Protein AF-A0A3P7MAT5-F1 (afdb_monomer_lite)

pLDDT: mean 81.79, std 12.83, range [41.28, 93.56]

Structure (mmCIF, N/CA/C/O backbone):
data_AF-A0A3P7MAT5-F1
#
_entry.id   AF-A0A3P7MAT5-F1
#
loop_
_atom_site.group_PDB
_atom_site.id
_atom_site.type_symbol
_atom_site.label_atom_id
_atom_site.label_alt_id
_atom_site.label_comp_id
_atom_site.label_asym_id
_atom_site.label_entity_id
_atom_site.label_seq_id
_atom_site.pdbx_PDB_ins_code
_atom_site.Cartn_x
_atom_site.Cartn_y
_atom_site.Cartn_z
_atom_site.occupancy
_atom_site.B_iso_or_equiv
_atom_site.auth_seq_id
_atom_site.auth_comp_id
_atom_site.auth_asym_id
_atom_site.auth_atom_id
_atom_site.pdbx_PDB_model_num
ATOM 1 N N . MET A 1 1 ? -2.093 2.846 -6.076 1.00 79.19 1 MET A N 1
ATOM 2 C CA . MET A 1 1 ? -0.888 2.305 -5.411 1.00 79.19 1 MET A CA 1
ATOM 3 C C . MET A 1 1 ? -0.132 3.369 -4.621 1.00 79.19 1 MET A C 1
ATOM 5 O O . MET A 1 1 ? -0.124 3.273 -3.406 1.00 79.19 1 MET A O 1
ATOM 9 N N . ALA A 1 2 ? 0.412 4.420 -5.255 1.00 82.94 2 ALA A N 1
ATOM 10 C CA . ALA A 1 2 ? 1.202 5.449 -4.556 1.00 82.94 2 ALA A CA 1
ATOM 11 C C . ALA A 1 2 ? 0.512 6.085 -3.335 1.00 82.94 2 ALA A C 1
ATOM 13 O O . ALA A 1 2 ? 1.157 6.278 -2.313 1.00 82.94 2 ALA A O 1
ATOM 14 N N . ALA A 1 3 ? -0.791 6.378 -3.411 1.00 84.75 3 ALA A N 1
ATOM 15 C CA . ALA A 1 3 ? -1.533 6.929 -2.273 1.00 84.75 3 ALA A CA 1
ATOM 16 C C . ALA A 1 3 ? -1.566 5.974 -1.066 1.00 84.75 3 ALA A C 1
ATOM 18 O O . ALA A 1 3 ? -1.419 6.424 0.061 1.00 84.75 3 ALA A O 1
ATOM 19 N N . ILE A 1 4 ? -1.695 4.664 -1.309 1.00 88.44 4 ILE A N 1
ATOM 20 C CA . ILE A 1 4 ? -1.711 3.639 -0.256 1.00 88.44 4 ILE A CA 1
ATOM 21 C C . ILE A 1 4 ? -0.329 3.557 0.391 1.00 88.44 4 ILE A C 1
ATOM 23 O O . ILE A 1 4 ? -0.224 3.674 1.601 1.00 88.44 4 ILE A O 1
ATOM 27 N N . LEU A 1 5 ? 0.734 3.460 -0.415 1.00 88.12 5 LEU A N 1
ATOM 28 C CA . LEU A 1 5 ? 2.111 3.390 0.091 1.00 88.12 5 LEU A CA 1
ATOM 29 C C . LEU A 1 5 ? 2.480 4.615 0.946 1.00 88.12 5 LEU A C 1
ATOM 31 O O . LEU A 1 5 ? 3.113 4.472 1.984 1.00 88.12 5 LEU A O 1
ATOM 35 N N . ARG A 1 6 ? 2.032 5.818 0.562 1.00 86.25 6 ARG A N 1
ATOM 36 C CA . ARG A 1 6 ? 2.219 7.035 1.376 1.00 86.25 6 ARG A CA 1
ATOM 37 C C . ARG A 1 6 ? 1.360 7.032 2.642 1.00 86.25 6 ARG A C 1
ATOM 39 O O . ARG A 1 6 ? 1.803 7.489 3.690 1.00 86.25 6 ARG A O 1
ATOM 46 N N . ALA A 1 7 ? 0.131 6.530 2.547 1.00 87.88 7 ALA A N 1
ATOM 47 C CA . ALA A 1 7 ? -0.765 6.430 3.690 1.00 87.88 7 ALA A CA 1
ATOM 48 C C . ALA A 1 7 ? -0.290 5.391 4.713 1.00 87.88 7 ALA A C 1
ATOM 50 O O . ALA A 1 7 ? -0.541 5.577 5.898 1.00 87.88 7 ALA A O 1
ATOM 51 N N . MET A 1 8 ? 0.417 4.337 4.297 1.00 88.88 8 MET A N 1
ATOM 52 C CA . MET A 1 8 ? 0.997 3.348 5.211 1.00 88.88 8 MET A CA 1
ATOM 53 C C . MET A 1 8 ? 1.945 3.997 6.218 1.00 88.88 8 MET A C 1
ATOM 55 O O . MET A 1 8 ? 1.791 3.762 7.413 1.00 88.88 8 MET A O 1
ATOM 59 N N . ASP A 1 9 ? 2.829 4.887 5.762 1.00 84.44 9 ASP A N 1
ATOM 60 C CA . ASP A 1 9 ? 3.719 5.660 6.637 1.00 84.44 9 ASP A CA 1
ATOM 61 C C . ASP A 1 9 ? 2.925 6.565 7.596 1.00 84.44 9 ASP A C 1
ATOM 63 O O . ASP A 1 9 ? 3.103 6.517 8.812 1.00 84.44 9 ASP A O 1
ATOM 67 N N . SER A 1 10 ? 1.938 7.298 7.066 1.00 84.69 10 SER A N 1
ATOM 68 C CA . SER A 1 10 ? 1.091 8.199 7.868 1.00 84.69 10 SER A CA 1
ATOM 69 C C . SER A 1 10 ? 0.232 7.470 8.908 1.00 84.69 10 SER A C 1
ATOM 71 O O . SER A 1 10 ? -0.056 8.015 9.972 1.00 84.69 10 SER A O 1
ATOM 73 N N . LEU A 1 11 ? -0.200 6.245 8.604 1.00 85.00 11 LEU A N 1
ATOM 74 C CA . LEU A 1 11 ? -1.020 5.406 9.478 1.00 85.00 11 LEU A CA 1
ATOM 75 C C . LEU A 1 11 ? -0.180 4.485 10.378 1.00 85.00 11 LEU A C 1
ATOM 77 O O . LEU A 1 11 ? -0.758 3.766 11.196 1.00 85.00 11 LEU A O 1
ATOM 81 N N . GLY A 1 12 ? 1.151 4.493 10.237 1.00 86.81 12 GLY A N 1
ATOM 82 C CA . GLY A 1 12 ? 2.065 3.620 10.976 1.00 86.81 12 GLY A CA 1
ATOM 83 C C . GLY A 1 12 ? 1.897 2.131 10.654 1.00 86.81 12 GLY A C 1
ATOM 84 O O . GLY A 1 12 ? 2.165 1.287 11.509 1.00 86.81 12 GLY A O 1
ATOM 85 N N . ILE A 1 13 ? 1.416 1.803 9.452 1.00 89.94 13 ILE A N 1
ATOM 86 C CA . ILE A 1 13 ? 1.200 0.428 8.996 1.00 89.94 13 ILE A CA 1
ATOM 87 C C . ILE A 1 13 ? 2.484 -0.074 8.340 1.00 89.94 13 ILE A C 1
ATOM 89 O O . ILE A 1 13 ? 2.991 0.534 7.400 1.00 89.94 13 ILE A O 1
ATOM 93 N N . ARG A 1 14 ? 2.994 -1.200 8.835 1.00 91.38 14 ARG A N 1
ATOM 94 C CA . ARG A 1 14 ? 4.192 -1.860 8.306 1.00 91.38 14 ARG A CA 1
ATOM 95 C C . ARG A 1 14 ? 3.812 -2.916 7.276 1.00 91.38 14 ARG A C 1
ATOM 97 O O . ARG A 1 14 ? 2.711 -3.462 7.340 1.00 91.38 14 ARG A O 1
ATOM 104 N N .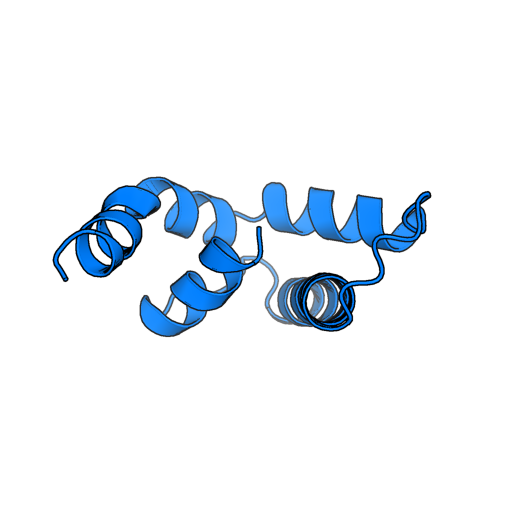 PHE A 1 15 ? 4.726 -3.195 6.354 1.00 91.88 15 PHE A N 1
ATOM 105 C CA . PHE A 1 15 ? 4.610 -4.337 5.449 1.00 91.88 15 PHE A CA 1
ATOM 106 C C . PHE A 1 15 ? 4.733 -5.652 6.226 1.00 91.88 15 PHE A C 1
ATOM 108 O O . PHE A 1 15 ? 5.365 -5.696 7.283 1.00 91.88 15 PHE A O 1
ATOM 115 N N . ASP A 1 16 ? 4.153 -6.721 5.686 1.00 89.88 16 ASP A N 1
ATOM 116 C CA . ASP A 1 16 ? 4.306 -8.082 6.215 1.00 89.88 16 ASP A CA 1
ATOM 117 C C . ASP A 1 16 ? 5.771 -8.531 6.116 1.00 89.88 16 ASP A C 1
ATOM 119 O O . ASP A 1 16 ? 6.339 -9.101 7.047 1.00 89.88 16 ASP A O 1
ATOM 123 N N . 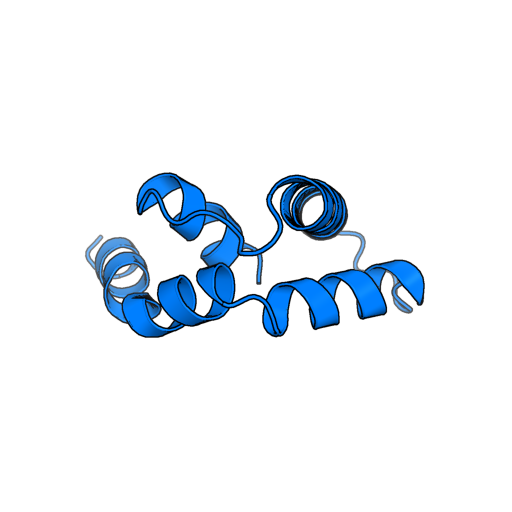ASN A 1 17 ? 6.407 -8.181 4.994 1.00 89.31 17 ASN A N 1
ATOM 124 C CA . ASN A 1 17 ? 7.840 -8.304 4.778 1.00 89.31 17 ASN A CA 1
ATOM 125 C C . ASN A 1 17 ? 8.449 -6.906 4.615 1.00 89.31 17 ASN A C 1
ATOM 127 O O . ASN A 1 17 ? 8.386 -6.326 3.533 1.00 89.31 17 ASN A O 1
ATOM 131 N N . GLU A 1 18 ? 9.009 -6.359 5.699 1.00 86.81 18 GLU A N 1
ATOM 132 C CA . GLU A 1 18 ? 9.547 -4.990 5.729 1.00 86.81 18 GLU A CA 1
ATOM 133 C C . GLU A 1 18 ? 10.678 -4.771 4.714 1.00 86.81 18 GLU A C 1
ATOM 135 O O . GLU A 1 18 ? 10.702 -3.730 4.065 1.00 86.81 18 GLU A O 1
ATOM 140 N N . ASP A 1 19 ? 11.565 -5.751 4.533 1.00 88.25 19 ASP A N 1
ATOM 141 C CA . ASP A 1 19 ? 12.727 -5.650 3.640 1.00 88.25 19 ASP A CA 1
ATOM 142 C C . ASP A 1 19 ? 12.273 -5.598 2.169 1.00 88.25 19 ASP A C 1
ATOM 144 O O . ASP A 1 19 ? 12.455 -4.596 1.476 1.00 88.25 19 ASP A O 1
ATOM 148 N N . GLN A 1 20 ? 11.525 -6.620 1.737 1.00 88.62 20 GLN A N 1
ATOM 149 C CA . GLN A 1 20 ? 11.028 -6.721 0.361 1.00 88.62 20 GLN A CA 1
ATOM 150 C C . GLN A 1 20 ? 9.976 -5.653 0.031 1.00 88.62 20 GLN A C 1
ATOM 152 O O . GLN A 1 20 ? 9.945 -5.127 -1.081 1.00 88.62 20 GLN A O 1
ATOM 157 N N . GLY A 1 21 ? 9.083 -5.354 0.978 1.00 88.75 21 GLY A N 1
ATOM 158 C CA . GLY A 1 21 ? 8.011 -4.380 0.794 1.00 88.75 21 GLY A CA 1
ATOM 159 C C . GLY A 1 21 ? 8.545 -2.958 0.662 1.00 88.75 21 GLY A C 1
ATOM 160 O O . GLY A 1 21 ? 8.021 -2.187 -0.139 1.00 88.75 21 GLY A O 1
ATOM 161 N N . MET A 1 22 ? 9.615 -2.616 1.386 1.00 89.88 22 MET A N 1
ATOM 162 C CA . MET A 1 22 ? 10.244 -1.302 1.280 1.00 89.88 22 MET A CA 1
ATOM 163 C C . MET A 1 22 ? 10.986 -1.124 -0.049 1.00 89.88 22 MET A C 1
ATOM 165 O O . MET A 1 22 ? 10.848 -0.066 -0.666 1.00 89.88 22 MET A O 1
ATOM 169 N N . GLU A 1 23 ? 11.704 -2.150 -0.519 1.00 92.06 23 GLU A N 1
ATOM 170 C CA . GLU A 1 23 ? 12.335 -2.138 -1.847 1.00 92.06 23 GLU A CA 1
ATOM 171 C C . GLU A 1 23 ? 11.291 -2.008 -2.964 1.00 92.06 23 GLU A C 1
ATOM 173 O O . GLU A 1 23 ? 11.328 -1.052 -3.742 1.00 92.06 23 GLU A O 1
ATOM 178 N N . ASP A 1 24 ? 10.290 -2.899 -2.982 1.00 91.44 24 ASP A N 1
ATOM 179 C CA . ASP A 1 24 ? 9.237 -2.894 -4.002 1.00 91.44 24 ASP A CA 1
ATOM 180 C C . ASP A 1 24 ? 8.475 -1.551 -4.011 1.00 91.44 24 ASP A C 1
ATOM 182 O O . ASP A 1 24 ? 8.116 -1.024 -5.071 1.00 91.44 24 ASP A O 1
ATOM 186 N N . ALA A 1 25 ? 8.198 -0.979 -2.831 1.00 90.75 25 ALA A N 1
ATOM 187 C CA . ALA A 1 25 ? 7.519 0.309 -2.710 1.00 90.75 25 ALA A CA 1
ATOM 188 C C . ALA A 1 25 ? 8.366 1.460 -3.265 1.00 90.75 25 ALA A C 1
ATOM 190 O O . ALA A 1 25 ? 7.809 2.361 -3.898 1.00 90.75 25 ALA A O 1
ATOM 191 N N . GLY A 1 26 ? 9.684 1.423 -3.048 1.00 90.06 26 GLY A N 1
ATOM 192 C CA . GLY A 1 26 ? 10.637 2.384 -3.597 1.00 90.06 26 GLY A CA 1
ATOM 193 C C . GLY A 1 26 ? 10.619 2.392 -5.122 1.00 90.06 26 GLY A C 1
ATOM 194 O O . GLY A 1 26 ? 10.378 3.444 -5.718 1.00 90.06 26 GLY A O 1
ATOM 195 N N . ASP A 1 27 ? 10.754 1.218 -5.740 1.00 89.06 27 ASP A N 1
ATOM 196 C CA . ASP A 1 27 ? 10.738 1.060 -7.199 1.00 89.06 27 ASP A CA 1
ATOM 197 C C . ASP A 1 27 ? 9.431 1.577 -7.815 1.00 89.06 27 ASP A C 1
ATOM 199 O O . ASP A 1 27 ? 9.420 2.345 -8.783 1.00 89.06 27 ASP A O 1
ATOM 203 N N . VAL A 1 28 ? 8.293 1.203 -7.221 1.00 87.94 28 VAL A N 1
ATOM 204 C CA . VAL A 1 28 ? 6.969 1.629 -7.695 1.00 87.94 28 VAL A CA 1
ATOM 205 C C . VAL A 1 28 ? 6.764 3.134 -7.525 1.00 87.94 28 VAL A C 1
ATOM 207 O O . VAL A 1 28 ? 6.211 3.781 -8.418 1.00 87.94 28 VAL A O 1
ATOM 210 N N . LEU A 1 29 ? 7.196 3.720 -6.407 1.00 87.56 29 LEU A N 1
ATOM 211 C CA . LEU A 1 29 ? 7.086 5.161 -6.182 1.00 87.56 29 LEU A CA 1
ATOM 212 C C . LEU A 1 29 ? 7.994 5.957 -7.119 1.00 87.56 29 LEU A C 1
ATOM 214 O O . LEU A 1 29 ? 7.541 6.973 -7.646 1.00 87.56 29 LEU A O 1
ATOM 218 N N . GLU A 1 30 ? 9.225 5.505 -7.363 1.00 86.88 30 GLU A N 1
ATOM 219 C CA . GLU A 1 30 ? 10.156 6.170 -8.278 1.00 86.88 30 GLU A CA 1
ATOM 220 C C . GLU A 1 30 ? 9.576 6.250 -9.694 1.00 86.88 30 GLU A C 1
ATOM 222 O O . GLU A 1 30 ? 9.559 7.327 -10.302 1.00 86.88 30 GLU A O 1
ATOM 227 N N . VAL A 1 31 ? 9.033 5.142 -10.204 1.00 84.94 31 VAL A N 1
ATOM 228 C CA . VAL A 1 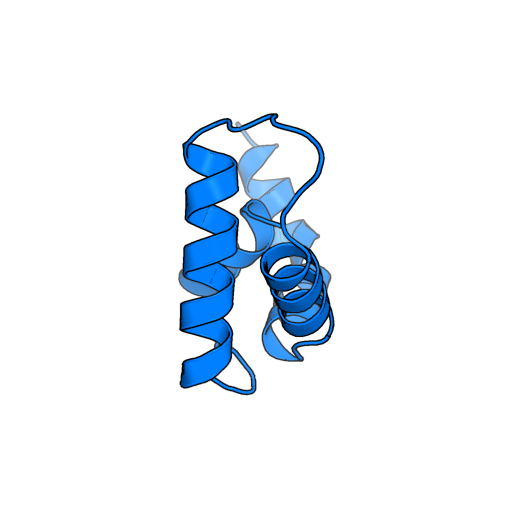31 ? 8.421 5.098 -11.541 1.00 84.94 31 VAL A CA 1
ATOM 229 C C . VAL A 1 31 ? 7.208 6.027 -11.633 1.00 84.94 31 VAL A C 1
ATOM 231 O O . VAL A 1 31 ? 7.063 6.758 -12.614 1.00 84.94 31 VAL A O 1
ATOM 234 N N . ILE A 1 32 ? 6.367 6.062 -10.593 1.00 81.06 32 ILE A N 1
ATOM 235 C CA . ILE A 1 32 ? 5.193 6.946 -10.543 1.00 81.06 32 ILE A CA 1
ATOM 236 C C . ILE A 1 32 ? 5.610 8.425 -10.485 1.00 81.06 32 ILE A C 1
ATOM 238 O O . ILE A 1 32 ? 5.009 9.259 -11.161 1.00 81.06 32 ILE A O 1
ATOM 242 N N . VAL A 1 33 ? 6.628 8.772 -9.689 1.00 79.00 33 VAL A N 1
ATOM 243 C CA . VAL A 1 33 ? 7.111 10.157 -9.523 1.00 79.00 33 VAL A CA 1
ATOM 244 C C . VAL A 1 33 ? 7.828 10.660 -10.768 1.00 79.00 33 VAL A C 1
ATOM 246 O O . VAL A 1 33 ? 7.651 11.816 -11.149 1.00 79.00 33 VAL A O 1
ATOM 249 N N . THR A 1 34 ? 8.608 9.807 -11.429 1.00 79.81 34 THR A N 1
ATOM 250 C CA . THR A 1 34 ? 9.314 10.185 -12.659 1.00 79.81 34 THR A CA 1
ATOM 251 C C . THR A 1 34 ? 8.381 10.352 -13.859 1.00 79.81 34 THR A C 1
ATOM 253 O O . THR A 1 34 ? 8.871 10.690 -14.935 1.00 79.81 34 THR A O 1
ATOM 256 N N . MET A 1 35 ? 7.060 10.147 -13.689 1.00 66.12 35 MET A N 1
ATOM 257 C CA . MET A 1 35 ? 6.047 10.196 -14.752 1.00 66.12 35 MET A CA 1
ATOM 258 C C . MET A 1 35 ? 6.534 9.484 -16.016 1.00 66.12 35 MET A C 1
ATOM 260 O O . MET A 1 35 ? 6.289 9.932 -17.138 1.00 66.12 35 MET A O 1
ATOM 264 N N . ARG A 1 36 ? 7.266 8.373 -15.840 1.00 63.81 36 ARG A N 1
ATOM 265 C CA . ARG A 1 36 ? 7.584 7.490 -16.952 1.00 63.81 36 ARG A CA 1
ATOM 266 C C . ARG A 1 36 ? 6.297 6.755 -17.284 1.00 63.81 36 ARG A C 1
ATOM 268 O O . ARG A 1 36 ? 6.121 5.600 -16.922 1.00 63.81 36 ARG A O 1
ATOM 275 N N . ASP A 1 37 ? 5.436 7.430 -18.035 1.00 56.66 37 ASP A N 1
ATOM 276 C CA . ASP A 1 37 ? 4.295 6.868 -18.767 1.00 56.66 37 ASP A CA 1
ATOM 277 C C . ASP A 1 37 ? 4.781 5.962 -19.922 1.00 56.66 37 ASP A C 1
ATOM 279 O O . ASP A 1 37 ? 4.139 5.796 -20.953 1.00 56.66 37 ASP A O 1
ATOM 283 N N . MET A 1 38 ? 5.997 5.423 -19.793 1.00 53.44 38 MET A N 1
ATOM 284 C CA . MET A 1 38 ? 6.642 4.609 -20.801 1.00 53.44 38 MET A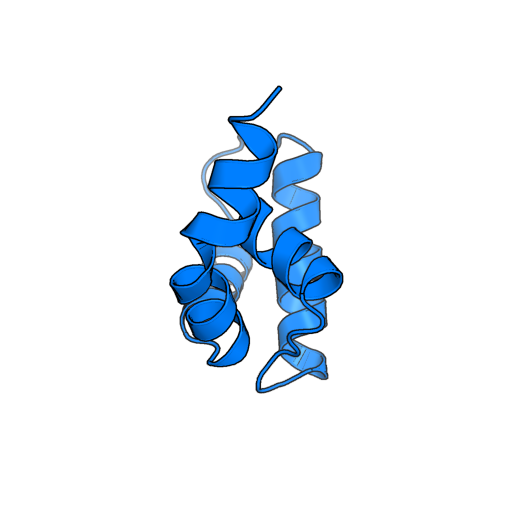 CA 1
ATOM 285 C C . MET A 1 38 ? 6.141 3.188 -20.623 1.00 53.44 38 MET A C 1
ATOM 287 O O . MET A 1 38 ? 6.753 2.361 -19.948 1.00 53.44 38 MET A O 1
ATOM 291 N N . GLU A 1 39 ? 4.988 2.929 -21.228 1.00 65.56 39 GLU A N 1
ATOM 292 C CA . GLU A 1 39 ? 4.581 1.572 -21.521 1.00 65.56 39 GLU A CA 1
ATOM 293 C C . GLU A 1 39 ? 5.593 0.911 -22.473 1.00 65.56 39 GLU A C 1
ATOM 295 O O . GLU A 1 39 ? 6.048 1.539 -23.438 1.00 65.56 39 GLU A O 1
ATOM 300 N N . PRO A 1 40 ? 5.921 -0.372 -22.247 1.00 69.12 40 PRO A N 1
ATOM 301 C CA . PRO A 1 40 ? 5.429 -1.233 -21.167 1.00 69.12 40 PRO A CA 1
ATOM 302 C C . PRO A 1 40 ? 6.284 -1.149 -19.888 1.00 69.12 40 PRO A C 1
ATOM 304 O O . PRO A 1 40 ? 7.514 -1.123 -19.946 1.00 69.12 40 PRO A O 1
ATOM 307 N N . PHE A 1 41 ? 5.632 -1.205 -18.719 1.00 77.19 41 PHE A N 1
ATOM 308 C CA . PHE A 1 41 ? 6.322 -1.403 -17.441 1.00 77.19 41 PHE A CA 1
ATOM 309 C C . PHE A 1 41 ? 7.169 -2.680 -17.468 1.00 77.19 41 PHE A C 1
ATOM 311 O O . PHE A 1 41 ? 6.723 -3.723 -17.958 1.00 77.19 41 PHE A O 1
ATOM 318 N N . SER A 1 42 ? 8.370 -2.618 -16.888 1.00 83.12 42 SER A N 1
ATOM 319 C CA . SER A 1 42 ? 9.235 -3.788 -16.751 1.00 83.12 42 SER A CA 1
ATOM 320 C C . SER A 1 42 ? 8.508 -4.920 -16.008 1.00 83.12 42 SER A C 1
ATOM 322 O O . SER A 1 42 ? 7.778 -4.657 -15.046 1.00 83.12 42 SER A O 1
ATOM 324 N N . PRO A 1 43 ? 8.718 -6.191 -16.391 1.00 84.62 43 PRO A N 1
ATOM 325 C CA . PRO A 1 43 ? 8.090 -7.328 -15.719 1.00 84.62 43 PRO A CA 1
ATOM 326 C C . PRO A 1 43 ? 8.419 -7.383 -14.221 1.00 84.62 43 PRO A C 1
ATOM 328 O O . PRO A 1 43 ? 7.562 -7.769 -13.431 1.00 84.62 43 PRO A O 1
ATOM 331 N N . GLU A 1 44 ? 9.609 -6.936 -13.817 1.00 86.06 44 GLU A N 1
ATOM 332 C CA . GLU A 1 44 ? 9.998 -6.818 -12.406 1.00 86.06 44 GLU A CA 1
ATOM 333 C C . GLU A 1 44 ? 9.121 -5.823 -11.641 1.00 86.06 44 GLU A C 1
ATOM 335 O O . GLU A 1 44 ? 8.626 -6.156 -10.568 1.00 86.06 44 GLU A O 1
ATOM 340 N N . LEU A 1 45 ? 8.817 -4.666 -12.237 1.00 86.25 45 LEU A N 1
ATOM 341 C CA . LEU A 1 45 ? 7.929 -3.671 -11.638 1.00 86.25 45 LEU A CA 1
ATOM 342 C C . LEU A 1 45 ? 6.499 -4.205 -11.505 1.00 86.25 45 LEU A C 1
ATOM 344 O O . LEU A 1 45 ? 5.853 -4.028 -10.476 1.00 86.25 45 LEU A O 1
ATOM 348 N N . LEU A 1 46 ? 6.001 -4.905 -12.528 1.00 87.44 46 LEU A N 1
ATOM 349 C CA . LEU A 1 46 ? 4.680 -5.536 -12.471 1.00 87.44 46 LEU A CA 1
ATOM 350 C C . LEU A 1 46 ? 4.610 -6.606 -11.374 1.00 87.44 46 LEU A C 1
ATOM 352 O O . LEU A 1 46 ? 3.571 -6.759 -10.729 1.00 87.44 46 LEU A O 1
ATOM 356 N N . LEU A 1 47 ? 5.696 -7.352 -11.157 1.00 90.31 47 LEU A N 1
ATOM 357 C CA . LEU A 1 47 ? 5.795 -8.315 -10.063 1.00 90.31 47 LEU A CA 1
ATOM 358 C C . LEU A 1 47 ? 5.858 -7.614 -8.702 1.00 90.31 47 LEU A C 1
ATOM 360 O O . LEU A 1 47 ? 5.115 -8.020 -7.812 1.00 90.31 47 LEU A O 1
ATOM 364 N N . ALA A 1 48 ? 6.648 -6.547 -8.561 1.00 90.94 48 ALA A N 1
ATOM 365 C CA . ALA A 1 48 ? 6.709 -5.723 -7.352 1.00 90.94 48 ALA A CA 1
ATOM 366 C C . ALA A 1 48 ? 5.330 -5.148 -6.996 1.00 90.94 48 ALA A C 1
ATOM 368 O O . ALA A 1 48 ? 4.844 -5.321 -5.882 1.00 90.94 48 ALA A O 1
ATOM 369 N N . MET A 1 49 ? 4.612 -4.579 -7.971 1.00 89.31 49 MET A N 1
ATOM 370 C CA . MET A 1 49 ? 3.244 -4.088 -7.770 1.00 89.31 49 MET A CA 1
ATOM 371 C C . MET A 1 49 ? 2.288 -5.190 -7.302 1.00 89.31 49 MET A C 1
ATOM 373 O O . MET A 1 49 ? 1.456 -4.945 -6.428 1.00 89.31 49 MET A O 1
ATOM 377 N N . LYS A 1 50 ? 2.393 -6.402 -7.863 1.00 90.88 50 LYS A N 1
ATOM 378 C CA . LYS A 1 50 ? 1.578 -7.551 -7.440 1.00 90.88 50 LYS A CA 1
ATOM 379 C C . LYS A 1 50 ? 1.927 -8.017 -6.027 1.00 90.88 50 LYS A C 1
ATOM 381 O O . LYS A 1 50 ? 1.006 -8.317 -5.273 1.00 90.88 50 LYS A O 1
ATOM 386 N N . ARG A 1 51 ? 3.217 -8.074 -5.672 1.00 92.19 51 ARG A N 1
ATOM 387 C CA . ARG A 1 51 ? 3.684 -8.438 -4.324 1.00 92.19 51 ARG A CA 1
ATOM 388 C C . ARG A 1 51 ? 3.189 -7.441 -3.291 1.00 92.19 51 ARG A C 1
ATOM 390 O O . ARG A 1 51 ? 2.529 -7.849 -2.345 1.00 92.19 51 ARG A O 1
ATOM 397 N N . LEU A 1 52 ? 3.394 -6.150 -3.541 1.00 91.88 52 LEU A N 1
ATOM 398 C CA . LEU A 1 52 ? 2.861 -5.090 -2.694 1.00 91.88 52 LEU A CA 1
ATOM 399 C C . LEU A 1 52 ? 1.342 -5.188 -2.573 1.00 91.88 52 LEU A C 1
ATOM 401 O O . LEU A 1 52 ? 0.808 -5.062 -1.485 1.00 91.88 52 LEU A O 1
ATOM 405 N N . TRP A 1 53 ? 0.609 -5.436 -3.661 1.00 91.31 53 TRP A N 1
ATOM 406 C CA . TRP A 1 53 ? -0.847 -5.554 -3.564 1.00 91.31 53 TRP A CA 1
ATOM 407 C C . TRP A 1 53 ? -1.293 -6.765 -2.734 1.00 91.31 53 TRP A C 1
ATOM 409 O O . TRP A 1 53 ? -2.327 -6.699 -2.078 1.00 91.31 53 TRP A O 1
ATOM 419 N N . ALA A 1 54 ? -0.530 -7.856 -2.744 1.00 91.19 54 ALA A N 1
ATOM 420 C CA . ALA A 1 54 ? -0.803 -9.037 -1.932 1.00 91.19 54 ALA A CA 1
ATOM 421 C C . ALA A 1 54 ? -0.352 -8.899 -0.462 1.00 91.19 54 ALA A C 1
ATOM 423 O O . ALA A 1 54 ? -0.704 -9.756 0.347 1.00 91.19 54 ALA A O 1
ATOM 424 N N . ASP A 1 55 ? 0.402 -7.852 -0.114 1.00 93.56 55 ASP A N 1
ATOM 425 C CA . ASP A 1 55 ? 0.909 -7.617 1.237 1.00 93.56 55 ASP A CA 1
ATOM 426 C C . ASP A 1 55 ? -0.222 -7.306 2.233 1.00 93.56 55 ASP A C 1
ATOM 428 O O . ASP A 1 55 ? -1.155 -6.545 1.946 1.00 93.56 55 ASP A O 1
ATOM 432 N N . SER A 1 56 ? -0.137 -7.900 3.427 1.00 92.06 56 SER A N 1
ATOM 433 C CA . SER A 1 56 ? -1.171 -7.785 4.460 1.00 92.06 56 SER A CA 1
ATOM 434 C C . SER A 1 56 ? -1.282 -6.354 5.007 1.00 92.06 56 SER A C 1
ATOM 436 O O . SER A 1 56 ? -2.394 -5.863 5.227 1.00 92.06 56 SER A O 1
ATOM 438 N N . GLY A 1 57 ? -0.155 -5.650 5.143 1.00 90.81 57 GLY A N 1
ATOM 439 C CA . GLY A 1 57 ? -0.089 -4.248 5.541 1.00 90.81 57 GLY A CA 1
ATOM 440 C C . GLY A 1 57 ? -0.690 -3.328 4.483 1.00 90.81 57 GLY A C 1
ATOM 441 O O . GLY A 1 57 ? -1.493 -2.446 4.802 1.00 90.81 57 GLY A O 1
ATOM 442 N N . VAL A 1 58 ? -0.393 -3.575 3.206 1.00 91.25 58 VAL A N 1
ATOM 443 C CA . VAL A 1 58 ? -0.994 -2.826 2.088 1.00 91.25 58 VAL A CA 1
ATOM 444 C C . VAL A 1 58 ? -2.510 -3.022 2.047 1.00 91.25 58 VAL A C 1
ATOM 446 O O . VAL A 1 58 ? -3.247 -2.040 1.936 1.00 91.25 58 VAL A O 1
ATOM 449 N N . GLN A 1 59 ? -3.000 -4.258 2.189 1.00 92.62 59 GLN A N 1
ATOM 450 C CA . GLN A 1 59 ? -4.438 -4.547 2.236 1.00 92.62 59 GLN A CA 1
ATOM 451 C C . GLN A 1 59 ? -5.118 -3.905 3.456 1.00 92.62 59 GLN A C 1
ATOM 453 O O . GLN A 1 59 ? -6.214 -3.353 3.334 1.00 92.62 59 GLN A O 1
ATOM 458 N N . GLN A 1 60 ? -4.463 -3.905 4.621 1.00 90.38 60 GLN A N 1
ATOM 459 C CA . GLN A 1 60 ? -4.957 -3.225 5.821 1.00 90.38 60 GLN A CA 1
ATOM 460 C C . GLN A 1 60 ? -5.068 -1.710 5.609 1.00 90.38 60 GLN A C 1
ATOM 462 O O . GLN A 1 60 ? -6.089 -1.109 5.948 1.00 90.38 60 GLN A O 1
ATOM 467 N N . CYS A 1 61 ? -4.042 -1.091 5.022 1.00 90.19 61 CYS A N 1
ATOM 468 C CA . CYS A 1 61 ? -4.053 0.330 4.694 1.00 90.19 61 CYS A CA 1
ATOM 469 C C . CYS A 1 61 ? -5.147 0.662 3.674 1.00 90.19 61 CYS A C 1
ATOM 471 O O . CYS A 1 61 ? -5.900 1.617 3.858 1.00 90.19 61 CYS A O 1
ATOM 473 N N . PHE A 1 62 ? -5.301 -0.176 2.647 1.00 87.75 62 PHE A N 1
ATOM 474 C CA . PHE A 1 62 ? -6.358 -0.039 1.652 1.00 87.75 62 PHE A CA 1
ATOM 475 C C . PHE A 1 62 ? -7.760 -0.158 2.264 1.00 87.75 62 PHE A C 1
ATOM 477 O O . PHE A 1 62 ? -8.640 0.625 1.925 1.00 87.75 62 PHE A O 1
ATOM 484 N N . SER A 1 63 ? -7.982 -1.055 3.229 1.00 87.50 63 SER A N 1
ATOM 485 C CA . SER A 1 63 ? -9.265 -1.128 3.946 1.00 87.50 63 SER A CA 1
ATOM 486 C C . SER A 1 63 ? -9.570 0.140 4.753 1.00 87.50 63 SER A C 1
ATOM 488 O O . SER A 1 63 ? -10.733 0.414 5.052 1.00 87.50 63 SER A O 1
ATOM 490 N N . ARG A 1 64 ? -8.538 0.912 5.107 1.00 84.81 64 ARG A N 1
ATOM 491 C CA . ARG A 1 64 ? -8.633 2.216 5.773 1.00 84.81 64 ARG A CA 1
ATOM 492 C C . ARG A 1 64 ? -8.576 3.376 4.775 1.00 84.81 64 ARG A C 1
ATOM 494 O O . ARG A 1 64 ? -8.389 4.520 5.186 1.00 84.81 64 ARG A O 1
ATOM 501 N N . SER A 1 65 ? -8.782 3.119 3.476 1.00 80.31 65 SER A N 1
ATOM 502 C CA . SER A 1 65 ? -8.678 4.153 2.441 1.00 80.31 65 SER A CA 1
ATOM 503 C C . SER A 1 65 ? -9.621 5.322 2.628 1.00 80.31 65 SER A C 1
ATOM 505 O O . SER A 1 65 ? -9.265 6.456 2.309 1.00 80.31 65 SER A O 1
ATOM 507 N N . ASN A 1 66 ? -10.779 5.067 3.232 1.00 74.19 66 ASN A N 1
ATOM 508 C CA . ASN A 1 66 ? -11.701 6.113 3.636 1.00 74.19 66 ASN A CA 1
ATOM 509 C C . ASN A 1 66 ? -11.034 7.160 4.541 1.00 74.19 66 ASN A C 1
ATOM 511 O O . ASN A 1 66 ? -11.306 8.335 4.356 1.00 74.19 66 ASN A O 1
ATOM 515 N N . GLU A 1 67 ? -10.128 6.801 5.454 1.00 75.38 67 GLU A N 1
ATOM 516 C CA . GLU A 1 67 ? -9.528 7.759 6.400 1.00 75.38 67 GLU A CA 1
ATOM 517 C C . GLU A 1 67 ? -8.632 8.802 5.719 1.00 75.38 67 GLU A C 1
ATOM 519 O O . GLU A 1 67 ? -8.645 9.970 6.112 1.00 75.38 67 GLU A O 1
ATOM 524 N N . TYR A 1 68 ? -7.880 8.422 4.681 1.00 68.88 68 TYR A N 1
ATOM 525 C CA . TYR A 1 68 ? -7.024 9.363 3.950 1.00 68.88 68 TYR A CA 1
ATOM 526 C C . TYR A 1 68 ? -7.703 9.963 2.712 1.00 68.88 68 TYR A C 1
ATOM 528 O O . TYR A 1 68 ? -7.420 11.108 2.377 1.00 68.88 68 TYR A O 1
ATOM 536 N N . GLN A 1 69 ? -8.647 9.266 2.067 1.00 67.06 69 GLN A N 1
ATOM 537 C CA . GLN A 1 69 ? -9.443 9.851 0.977 1.00 67.06 69 GLN A CA 1
ATOM 538 C C . GLN A 1 69 ? -10.449 10.896 1.487 1.00 67.06 69 GLN A C 1
ATOM 540 O O . GLN A 1 69 ? -10.651 11.912 0.821 1.00 67.06 69 GLN A O 1
ATOM 545 N N . LEU A 1 70 ? -11.052 10.695 2.670 1.00 55.53 70 LEU A N 1
ATOM 546 C CA . LEU A 1 70 ? -11.922 11.696 3.309 1.00 55.53 70 LEU A CA 1
ATOM 547 C C . LEU A 1 70 ? -11.134 12.923 3.775 1.00 55.53 70 LEU A C 1
ATOM 549 O O . LEU A 1 70 ? -11.635 14.034 3.643 1.00 55.53 70 LEU A O 1
ATOM 553 N N . ASN A 1 71 ? -9.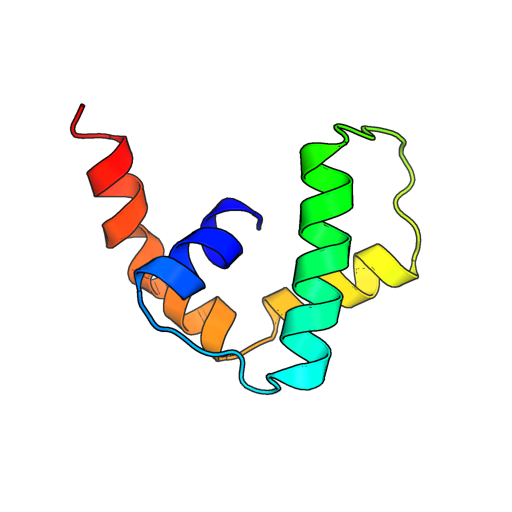905 12.746 4.271 1.00 54.75 71 ASN A N 1
ATOM 554 C CA . ASN A 1 71 ? -9.048 13.871 4.662 1.00 54.75 71 ASN A CA 1
ATOM 555 C C . ASN A 1 71 ? -8.585 14.717 3.465 1.00 54.75 71 ASN A C 1
ATOM 557 O O . ASN A 1 71 ? -8.476 15.933 3.597 1.00 54.75 71 ASN A O 1
ATOM 561 N N . ASP A 1 72 ? -8.347 14.105 2.301 1.00 57.62 72 ASP A N 1
ATOM 562 C CA . ASP A 1 72 ? -7.994 14.841 1.076 1.00 57.62 72 ASP A CA 1
ATOM 563 C C . ASP A 1 72 ? -9.214 15.574 0.475 1.00 57.62 72 ASP A C 1
ATOM 565 O O . ASP A 1 72 ? -9.085 16.672 -0.058 1.00 57.62 72 ASP A O 1
ATOM 569 N N . SER A 1 73 ? -10.421 15.012 0.641 1.00 46.78 73 SER 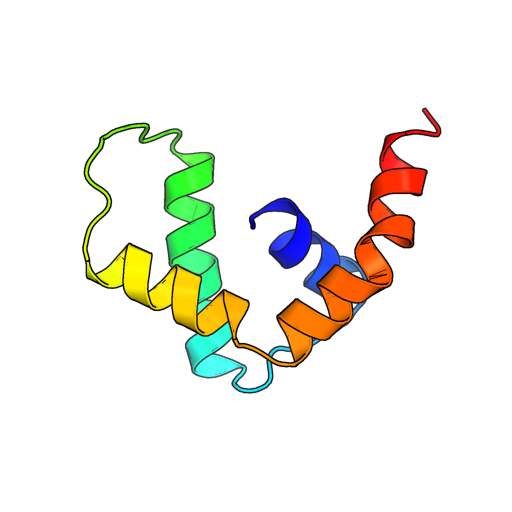A N 1
ATOM 570 C CA . SER A 1 73 ? -11.688 15.580 0.139 1.00 46.78 73 SER A CA 1
ATOM 571 C C . SER A 1 73 ? -12.310 16.656 1.044 1.00 46.78 73 SER A C 1
ATOM 573 O O . SER A 1 73 ? -13.285 17.291 0.651 1.00 46.78 73 SER A O 1
ATOM 575 N N . ALA A 1 74 ? -11.794 16.847 2.263 1.00 41.34 74 ALA A N 1
ATOM 576 C CA . ALA A 1 74 ? -12.298 17.816 3.242 1.00 41.34 74 ALA A CA 1
ATOM 577 C C . ALA A 1 74 ? -11.603 19.195 3.172 1.00 41.34 74 ALA A C 1
ATOM 579 O O . ALA A 1 74 ? -11.639 19.944 4.151 1.00 41.34 74 ALA A O 1
ATOM 580 N N . LYS A 1 75 ? -10.968 19.535 2.043 1.00 41.28 75 LYS A N 1
ATOM 581 C CA . LYS A 1 75 ? -10.369 20.858 1.799 1.00 41.28 75 LYS A CA 1
ATOM 582 C C . LYS A 1 75 ? -11.147 21.688 0.790 1.00 41.28 75 LYS A C 1
ATOM 584 O O . LYS A 1 75 ? -11.656 21.107 -0.190 1.00 41.28 75 LYS A O 1
#

Organism: Dibothriocephalus latus (NCBI:txid60516)

Secondary structure (DSSP, 8-state):
-HHHHHHHHHHTPPPSSHHHHHHHHHHHHHHHHTT---SSPPHHHHHHHHHHHH-HHHHHHHHTHHHHHHHHHT-

Radius of gyration: 12.76 Å; chains: 1; bounding box: 25×30×32 Å

Sequence (75 aa):
MAAILRAMDSLGIRFDNEDQGMEDAGDVLEVIVTMRDMEPFSPELLLAMKRLWADSGVQQCFSRSNEYQLNDSAK

Foldseek 3Di:
DLVLLVLLVVVVQAWPDNVLLVVLNVVQVVCVVVVCPPPPDDPVNVVSVVVNCPTPSSVVSVVVVCVVVVVVVPD

InterPro domains:
  IPR011025 G protein alpha subunit, helical insertion [G3DSA:1.10.400.10] (1-75)
  IPR011025 G protein alpha subunit, helical insertion [SSF47895] (1-75)